Protein AF-A0A3P7EET7-F1 (afdb_monomer_lite)

InterPro domains:
  IPR000582 Acyl-CoA-binding protein, ACBP [PS51228] (1-34)
  IPR035984 Acyl-CoA binding protein superfamily [SSF47027] (4-32)
  IPR052269 Golgi apparatus maintenance and PI4KB interaction protein [PTHR22973] (3-103)

Foldseek 3Di:
DVVVVVVVCPPPDPVRVVVVVVVVCCVVPVCVVVVVVVVVVVVVVVVVVVVVVVVVVVVVVVVVVVVVVVVVVVVVVLVVCCVVCVVVLLVVQCVVDVPDVPSSVVVSD

Radius of gyration: 37.74 Å; chains: 1; bounding box: 68×35×94 Å

Organism: Wuchereria bancrofti (NCBI:txid6293)

pLDDT: mean 84.23, std 9.56, range [63.31, 95.75]

Structure (mmCIF, N/CA/C/O backbone):
data_AF-A0A3P7EET7-F1
#
_entry.id   AF-A0A3P7EET7-F1
#
loop_
_atom_site.group_PDB
_atom_site.id
_atom_site.type_symbol
_atom_site.label_atom_id
_atom_site.label_alt_id
_atom_site.label_comp_id
_atom_site.label_asym_id
_atom_site.label_entity_id
_atom_site.label_seq_id
_atom_site.pdbx_PDB_ins_code
_atom_site.Cartn_x
_atom_site.Cartn_y
_atom_site.Cartn_z
_atom_site.occupancy
_atom_site.B_iso_or_equiv
_atom_site.auth_seq_id
_atom_site.auth_comp_id
_atom_site.auth_asym_id
_atom_site.auth_atom_id
_atom_site.pdbx_PDB_model_num
ATOM 1 N N . MET A 1 1 ? -34.916 4.909 48.928 1.00 63.31 1 MET A N 1
ATOM 2 C CA . MET A 1 1 ? -35.181 3.934 47.843 1.00 63.31 1 MET A CA 1
ATOM 3 C C . MET A 1 1 ? -33.899 3.337 47.270 1.00 63.31 1 MET A C 1
ATOM 5 O O . MET A 1 1 ? -33.801 2.120 47.255 1.00 63.31 1 MET A O 1
ATOM 9 N N . LEU A 1 2 ? -32.893 4.142 46.895 1.00 76.44 2 LEU A N 1
ATOM 10 C CA . LEU A 1 2 ? -31.646 3.644 46.287 1.00 76.44 2 LEU A CA 1
ATOM 11 C C . LEU A 1 2 ? -30.907 2.582 47.132 1.00 76.44 2 LEU A C 1
ATOM 13 O O . LEU A 1 2 ? -30.529 1.542 46.612 1.00 76.44 2 LEU A O 1
ATOM 17 N N . GLN A 1 3 ? -30.775 2.791 48.450 1.00 75.25 3 GLN A N 1
ATOM 18 C CA . GLN A 1 3 ? -30.115 1.820 49.342 1.00 75.25 3 GLN A CA 1
ATOM 19 C C . GLN A 1 3 ? -30.802 0.445 49.387 1.00 75.25 3 GLN A C 1
ATOM 21 O O . GLN A 1 3 ? -30.133 -0.553 49.629 1.00 75.25 3 GLN A O 1
ATOM 26 N N . LYS A 1 4 ? -32.125 0.382 49.174 1.00 82.12 4 LYS A N 1
ATOM 27 C CA . LYS A 1 4 ? -32.857 -0.890 49.113 1.00 82.12 4 LYS A CA 1
ATOM 28 C C . LYS A 1 4 ? -32.556 -1.611 47.798 1.00 82.12 4 LYS A C 1
ATOM 30 O O . LYS A 1 4 ? -32.181 -2.770 47.840 1.00 82.12 4 LYS A O 1
ATOM 35 N N . ALA A 1 5 ? -32.601 -0.893 46.674 1.00 81.12 5 ALA A N 1
ATOM 36 C CA . ALA A 1 5 ? -32.299 -1.453 45.356 1.00 81.12 5 ALA A CA 1
ATOM 37 C C . ALA A 1 5 ? -30.892 -2.075 45.296 1.00 81.12 5 ALA A C 1
ATOM 39 O O . ALA A 1 5 ? -30.737 -3.190 44.816 1.00 81.12 5 ALA A O 1
ATOM 40 N N . TRP A 1 6 ? -29.886 -1.403 45.870 1.00 83.44 6 TRP A N 1
ATOM 41 C CA . TRP A 1 6 ? -28.525 -1.946 45.974 1.00 83.44 6 TRP A CA 1
ATOM 42 C C . TRP A 1 6 ? -28.416 -3.190 46.859 1.00 83.44 6 TRP A C 1
ATOM 44 O O . TRP A 1 6 ? -27.593 -4.053 46.580 1.00 83.44 6 TRP A O 1
ATOM 54 N N . LYS A 1 7 ? -29.232 -3.307 47.912 1.00 82.81 7 LYS A N 1
ATOM 55 C CA . LYS A 1 7 ? -29.289 -4.531 48.725 1.00 82.81 7 LYS A CA 1
ATOM 56 C C . LYS A 1 7 ? -30.002 -5.669 47.994 1.00 82.81 7 LYS A C 1
ATOM 58 O O . LYS A 1 7 ? -29.564 -6.808 48.111 1.00 82.81 7 LYS A O 1
ATOM 63 N N . ASP A 1 8 ? -31.053 -5.361 47.236 1.00 82.62 8 ASP A N 1
ATOM 64 C CA . ASP A 1 8 ? -31.833 -6.341 46.468 1.00 82.62 8 ASP A CA 1
ATOM 65 C C . ASP A 1 8 ? -30.996 -7.003 45.352 1.00 82.62 8 ASP A C 1
ATOM 67 O O . ASP A 1 8 ? -31.256 -8.147 44.989 1.00 82.62 8 ASP A O 1
ATOM 71 N N . LEU A 1 9 ? -29.944 -6.329 44.862 1.00 82.06 9 LEU A N 1
ATOM 72 C CA . LEU A 1 9 ? -28.946 -6.906 43.948 1.00 82.06 9 LEU A CA 1
ATOM 73 C C . LEU A 1 9 ? -28.180 -8.098 44.559 1.00 82.06 9 LEU A C 1
ATOM 75 O O . LEU A 1 9 ? -27.686 -8.944 43.819 1.00 82.06 9 LEU A O 1
ATOM 79 N N . GLY A 1 10 ? -28.103 -8.215 45.889 1.00 84.69 10 GLY A N 1
ATOM 80 C CA . GLY A 1 10 ? -27.525 -9.377 46.569 1.00 84.69 10 GLY A CA 1
ATOM 81 C C . GLY A 1 10 ? -26.116 -9.742 46.081 1.00 84.69 10 GLY A C 1
ATOM 82 O O . GLY A 1 10 ? -25.218 -8.906 46.075 1.00 84.69 10 GLY A O 1
ATOM 83 N N . ASN A 1 11 ? -25.943 -11.004 45.672 1.00 86.31 11 ASN A N 1
ATOM 84 C CA . ASN A 1 11 ? -24.691 -11.559 45.140 1.00 86.31 11 ASN A CA 1
ATOM 85 C C . ASN A 1 11 ? -24.697 -11.655 43.601 1.00 86.31 11 ASN A C 1
ATOM 87 O O . ASN A 1 11 ? -24.055 -12.545 43.040 1.00 86.31 11 ASN A O 1
ATOM 91 N N . LEU A 1 12 ? -25.469 -10.803 42.917 1.00 87.81 12 LEU A N 1
ATOM 92 C CA . LEU A 1 12 ? -25.541 -10.805 41.458 1.00 87.81 12 LEU A CA 1
ATOM 93 C C . LEU A 1 12 ? -24.151 -10.550 40.860 1.00 87.81 12 LEU A C 1
ATOM 95 O O . LEU A 1 12 ? -23.443 -9.630 41.276 1.00 87.81 12 LEU A O 1
ATOM 99 N N . SER A 1 13 ? -23.755 -11.370 39.884 1.00 91.25 13 SER A N 1
ATOM 100 C CA . SER A 1 13 ? -22.471 -11.185 39.213 1.00 91.25 13 SER A CA 1
ATOM 101 C C . SER A 1 13 ? -22.478 -9.901 38.379 1.00 91.25 13 SER A C 1
ATOM 103 O O . SER A 1 13 ? -23.526 -9.443 37.919 1.00 91.25 13 SER A O 1
ATOM 105 N N . THR A 1 14 ? -21.297 -9.336 38.117 1.00 90.88 14 THR A N 1
ATOM 106 C CA . THR A 1 14 ? -21.158 -8.172 37.230 1.00 90.88 14 THR A CA 1
ATOM 107 C C . THR A 1 14 ? -21.789 -8.425 35.855 1.00 90.88 14 THR A C 1
ATOM 109 O O . THR A 1 14 ? -22.470 -7.551 35.325 1.00 90.88 14 THR A O 1
ATOM 112 N N . SER A 1 15 ? -21.608 -9.628 35.296 1.00 93.25 15 SER A N 1
ATOM 113 C CA . SER A 1 15 ? -22.155 -9.998 33.983 1.00 93.25 15 SER A CA 1
ATOM 114 C C . SER A 1 15 ? -23.682 -10.056 33.993 1.00 93.25 15 SER A C 1
ATOM 116 O O . SER A 1 15 ? -24.328 -9.569 33.062 1.00 93.25 15 SER A O 1
ATOM 118 N N . ASP A 1 16 ? -24.271 -10.616 35.051 1.00 92.69 16 ASP A N 1
ATOM 119 C CA . ASP A 1 16 ? -25.727 -10.717 35.168 1.00 92.69 16 ASP A CA 1
ATOM 120 C C . ASP A 1 16 ? -26.348 -9.337 35.397 1.00 92.69 16 ASP A C 1
ATOM 122 O O . ASP A 1 16 ? -27.365 -9.006 34.790 1.00 92.69 16 ASP A O 1
ATOM 126 N N . ALA A 1 17 ? -25.700 -8.493 36.207 1.00 92.62 17 ALA A N 1
ATOM 127 C CA . ALA A 1 17 ? -26.117 -7.112 36.431 1.00 92.62 17 ALA A CA 1
ATOM 128 C C . ALA A 1 17 ? -26.101 -6.293 35.131 1.00 92.62 17 ALA A C 1
ATOM 130 O O . ALA A 1 17 ? -27.066 -5.588 34.834 1.00 92.62 17 ALA A O 1
ATOM 131 N N . MET A 1 18 ? -25.039 -6.420 34.326 1.00 94.19 18 MET A N 1
ATOM 132 C CA . MET A 1 18 ? -24.951 -5.789 33.004 1.00 94.19 18 MET A CA 1
ATOM 133 C C . MET A 1 18 ? -26.049 -6.292 32.064 1.00 94.19 18 MET A C 1
ATOM 135 O O . MET A 1 18 ? -26.710 -5.487 31.412 1.00 94.19 18 MET A O 1
ATOM 139 N N . SER A 1 19 ? -26.291 -7.603 32.029 1.00 93.88 19 SER A N 1
ATOM 140 C CA . SER A 1 19 ? -27.323 -8.203 31.173 1.00 93.88 19 SER A CA 1
ATOM 141 C C . SER A 1 19 ? -28.728 -7.736 31.563 1.00 93.88 19 SER A C 1
ATOM 143 O O . SER A 1 19 ? -29.523 -7.363 30.698 1.00 93.88 19 SER A O 1
ATOM 145 N N . ALA A 1 20 ? -29.027 -7.688 32.865 1.00 92.12 20 ALA A N 1
ATOM 146 C CA . ALA A 1 20 ? -30.293 -7.178 33.384 1.00 92.12 20 ALA A CA 1
ATOM 147 C C . ALA A 1 20 ? -30.484 -5.689 33.059 1.00 92.12 20 ALA A C 1
ATOM 149 O O . ALA A 1 20 ? -31.578 -5.272 32.678 1.00 92.12 20 ALA A O 1
ATOM 150 N N . PHE A 1 21 ? -29.417 -4.893 33.157 1.00 93.25 21 PHE A N 1
ATOM 151 C CA . PHE A 1 21 ? -29.439 -3.483 32.784 1.00 93.25 21 PHE A CA 1
ATOM 152 C C . PHE A 1 21 ? -29.691 -3.278 31.286 1.00 93.25 21 PHE A C 1
ATOM 154 O O . PHE A 1 21 ? -30.547 -2.474 30.930 1.00 93.25 21 PHE A O 1
ATOM 161 N N . ILE A 1 22 ? -29.004 -4.022 30.415 1.00 92.75 22 ILE A N 1
ATOM 162 C CA . ILE A 1 22 ? -29.221 -3.959 28.960 1.00 92.75 22 ILE A CA 1
ATOM 163 C C . ILE A 1 22 ? -30.658 -4.368 28.619 1.00 92.75 22 ILE A C 1
ATOM 165 O O . ILE A 1 22 ? -31.328 -3.668 27.871 1.00 92.75 22 ILE A O 1
ATOM 169 N N . THR A 1 23 ? -31.172 -5.432 29.240 1.00 92.75 23 THR A N 1
ATOM 170 C CA . THR A 1 23 ? -32.569 -5.864 29.053 1.00 92.75 23 THR A CA 1
ATOM 171 C C . THR A 1 23 ? -33.555 -4.768 29.465 1.00 92.75 23 THR A C 1
ATOM 173 O O . THR A 1 23 ? -34.541 -4.520 28.776 1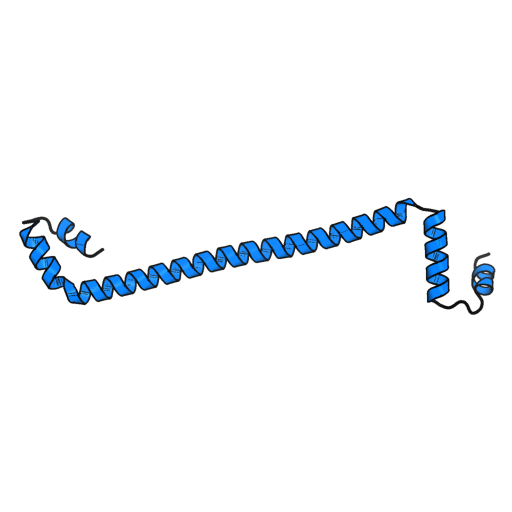.00 92.75 23 THR A O 1
ATOM 176 N N . LEU A 1 24 ? -33.292 -4.080 30.581 1.00 93.75 24 LEU A N 1
ATOM 177 C CA . LEU A 1 24 ? -34.105 -2.945 31.013 1.00 93.75 24 LEU A CA 1
ATOM 178 C C . LEU A 1 24 ? -34.007 -1.771 30.029 1.00 93.75 24 LEU A C 1
ATOM 180 O O . LEU A 1 24 ? -35.027 -1.158 29.718 1.00 93.75 24 LEU A O 1
ATOM 184 N N . LEU A 1 25 ? -32.807 -1.465 29.529 1.00 94.06 25 LEU A N 1
ATOM 185 C CA . LEU A 1 25 ? -32.601 -0.429 28.518 1.00 94.06 25 LEU A CA 1
ATOM 186 C C . LEU A 1 25 ? -33.358 -0.733 27.227 1.00 94.06 25 LEU A C 1
ATOM 188 O O . LEU A 1 25 ? -34.000 0.171 26.706 1.00 94.06 25 LEU A O 1
ATOM 192 N N . ASP A 1 26 ? -33.349 -1.978 26.755 1.00 91.12 26 ASP A N 1
ATOM 193 C CA . ASP A 1 26 ? -34.075 -2.387 25.547 1.00 91.12 26 ASP A CA 1
ATOM 194 C C . ASP A 1 26 ? -35.594 -2.176 25.691 1.00 91.12 26 ASP A C 1
ATOM 196 O O . ASP A 1 26 ? -36.270 -1.838 24.721 1.00 91.12 26 ASP A O 1
ATOM 200 N N . VAL A 1 27 ? -36.139 -2.326 26.904 1.00 92.88 27 VAL A N 1
ATOM 201 C CA . VAL A 1 27 ? -37.563 -2.077 27.191 1.00 92.88 27 VAL A CA 1
ATOM 202 C C . VAL A 1 27 ? -37.870 -0.582 27.304 1.00 92.88 27 VAL A C 1
ATOM 204 O O . VAL A 1 27 ? -38.891 -0.120 26.798 1.00 92.88 27 VAL A O 1
ATOM 207 N N . VAL A 1 28 ? -37.017 0.179 27.995 1.00 94.94 28 VAL A N 1
ATOM 208 C CA . VAL A 1 28 ? -37.258 1.602 28.295 1.00 94.94 28 VAL A CA 1
ATOM 209 C C . VAL A 1 28 ? -36.914 2.504 27.108 1.00 94.94 28 VAL A C 1
ATOM 211 O O . VAL A 1 28 ? -37.567 3.526 26.903 1.00 94.94 28 VAL A O 1
ATOM 214 N N . CYS A 1 29 ? -35.899 2.143 26.327 1.00 92.88 29 CYS A N 1
ATOM 215 C CA . CYS A 1 29 ? -35.412 2.905 25.185 1.00 92.88 29 CYS A CA 1
ATOM 216 C C . CY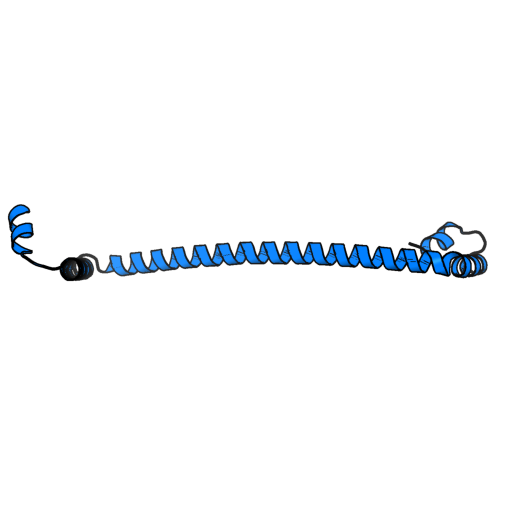S A 1 29 ? -35.023 1.971 24.022 1.00 92.88 29 CYS A C 1
ATOM 218 O O . CYS A 1 29 ? -33.834 1.793 23.743 1.00 92.88 29 CYS A O 1
ATOM 220 N N . PRO A 1 30 ? -36.005 1.409 23.291 1.00 90.00 30 PRO A N 1
ATOM 221 C CA . PRO A 1 30 ? -35.734 0.514 22.162 1.00 90.00 30 PRO A CA 1
ATOM 222 C C . PRO A 1 30 ? -34.831 1.140 21.085 1.00 90.00 30 PRO A C 1
ATOM 224 O O . PRO A 1 30 ? -33.988 0.463 20.503 1.00 90.00 30 PRO A O 1
ATOM 227 N N . SER A 1 31 ? -34.952 2.456 20.864 1.00 91.25 31 SER A N 1
ATOM 228 C CA . SER A 1 31 ? -34.156 3.209 19.884 1.00 91.25 31 SER A CA 1
ATOM 229 C C . SER A 1 31 ? -32.677 3.347 20.255 1.00 91.25 31 SER A C 1
ATOM 231 O O . SER A 1 31 ? -31.863 3.709 19.409 1.00 91.25 31 SER A O 1
ATOM 233 N N . PHE A 1 32 ? -32.303 3.087 21.513 1.00 91.69 32 PHE A N 1
ATOM 234 C CA . PHE A 1 32 ? -30.908 3.177 21.943 1.00 91.69 32 PHE A CA 1
ATOM 235 C C . PHE A 1 32 ? -30.029 2.149 21.231 1.00 91.69 32 PHE A C 1
ATOM 237 O O . PHE A 1 32 ? -28.892 2.448 20.868 1.00 91.69 32 PHE A O 1
ATOM 244 N N . ARG A 1 33 ? -30.564 0.949 20.988 1.00 89.12 33 ARG A N 1
ATOM 245 C CA . ARG A 1 33 ? -29.840 -0.116 20.294 1.00 89.12 33 ARG A CA 1
ATOM 246 C C . ARG A 1 33 ? -29.479 0.288 18.867 1.00 89.12 33 ARG A C 1
ATOM 248 O O . ARG A 1 33 ? -28.342 0.084 18.448 1.00 89.12 33 ARG A O 1
ATOM 255 N N . ASP A 1 34 ? -30.419 0.900 18.156 1.00 90.62 34 ASP A N 1
ATOM 256 C CA . ASP A 1 34 ? -30.192 1.396 16.799 1.00 90.62 34 ASP A CA 1
ATOM 257 C C . ASP A 1 34 ? -29.163 2.528 16.792 1.00 90.62 34 ASP A C 1
ATOM 259 O O . ASP A 1 34 ? -28.219 2.481 16.008 1.00 90.62 34 ASP A O 1
ATOM 263 N N . PHE A 1 35 ? -29.259 3.466 17.741 1.00 92.56 35 PHE A N 1
ATOM 264 C CA . PHE A 1 35 ? -28.281 4.545 17.900 1.00 92.56 35 PHE A CA 1
ATOM 265 C C . PHE A 1 35 ? -26.851 4.023 18.120 1.00 92.56 35 PHE A C 1
ATOM 267 O O . PHE A 1 35 ? -25.910 4.497 17.485 1.00 92.56 35 PHE A O 1
ATOM 274 N N . VAL A 1 36 ? -26.666 3.031 19.000 1.00 91.75 36 VAL A N 1
ATOM 275 C CA . VAL A 1 36 ? -25.341 2.437 19.253 1.00 91.75 36 VAL A CA 1
ATOM 276 C C . VAL A 1 36 ? -24.812 1.724 18.010 1.00 91.75 36 VAL A C 1
ATOM 278 O O . VAL A 1 36 ? -23.633 1.864 17.684 1.00 91.75 36 VAL A O 1
ATOM 281 N N . ASN A 1 37 ? -25.670 0.986 17.301 1.00 91.12 37 ASN A N 1
ATOM 282 C CA . ASN A 1 37 ? -25.285 0.296 16.072 1.00 91.12 37 ASN A CA 1
ATOM 283 C C . ASN A 1 37 ? -24.886 1.282 14.968 1.00 91.12 37 ASN A C 1
ATOM 285 O O . ASN A 1 37 ? -23.849 1.092 14.337 1.00 91.12 37 ASN A O 1
ATOM 289 N N . GLU A 1 38 ? -25.663 2.346 14.763 1.00 92.12 38 GLU A N 1
ATOM 290 C CA . GLU A 1 38 ? -25.366 3.407 13.798 1.00 92.12 38 GLU A CA 1
ATOM 291 C C . GLU A 1 38 ? -24.064 4.134 14.153 1.00 92.12 38 GLU A C 1
ATOM 293 O O . GLU A 1 38 ? -23.227 4.380 13.282 1.00 92.12 38 GLU A O 1
ATOM 298 N N . HIS A 1 39 ? -23.838 4.419 15.438 1.00 91.19 39 HIS A N 1
ATOM 299 C CA . HIS A 1 39 ? -22.600 5.035 15.904 1.00 91.19 39 HIS A CA 1
ATOM 300 C C . HIS A 1 39 ? -21.384 4.126 15.672 1.00 91.19 39 HIS A C 1
ATOM 302 O O . HIS A 1 39 ? -20.342 4.591 15.204 1.00 91.19 39 HIS A O 1
ATOM 308 N N . LEU A 1 40 ? -21.512 2.826 15.958 1.00 91.25 40 LEU A N 1
ATOM 309 C CA . LEU A 1 40 ? -20.449 1.849 15.727 1.00 91.25 40 LEU A CA 1
ATOM 310 C C . LEU A 1 40 ? -20.146 1.696 14.231 1.00 91.25 40 LEU A C 1
ATOM 312 O O . LEU A 1 40 ? -18.979 1.713 13.845 1.00 91.25 40 LEU A O 1
ATOM 316 N N . GLN A 1 41 ? -21.179 1.610 13.390 1.00 90.44 41 GLN A N 1
ATOM 317 C CA . GLN A 1 41 ? -21.026 1.568 11.934 1.00 90.44 41 GLN A CA 1
ATOM 318 C C . GLN A 1 41 ? -20.382 2.847 11.397 1.00 90.44 41 GLN A C 1
ATOM 320 O O . GLN A 1 41 ? -19.457 2.766 10.596 1.00 90.44 41 GLN A O 1
ATOM 325 N N . SER A 1 42 ? -20.795 4.017 11.887 1.00 87.94 42 SER A N 1
ATOM 326 C CA . SER A 1 42 ? -20.200 5.301 11.503 1.00 87.94 42 SER A CA 1
ATOM 327 C C . SER A 1 42 ? -18.712 5.357 11.854 1.00 87.94 42 SER A C 1
ATOM 329 O O . SER A 1 42 ? -17.902 5.746 11.019 1.00 87.94 42 SER A O 1
ATOM 331 N N . GLN A 1 43 ? -18.319 4.894 13.047 1.00 87.62 43 GLN A N 1
ATOM 332 C CA . GLN A 1 43 ? -16.903 4.803 13.418 1.00 87.62 43 GLN A CA 1
ATOM 333 C C . GLN A 1 43 ? -16.117 3.800 12.565 1.00 87.62 43 GLN A C 1
ATOM 335 O O . GLN A 1 43 ? -14.949 4.042 12.263 1.00 87.62 43 GLN A O 1
ATOM 340 N N . MET A 1 44 ? -16.722 2.670 12.194 1.00 86.00 44 MET A N 1
ATOM 341 C CA . MET A 1 44 ? -16.082 1.698 11.304 1.00 86.00 44 MET A CA 1
ATOM 342 C C . MET A 1 44 ? -15.880 2.278 9.902 1.00 86.00 44 MET A C 1
ATOM 344 O O . MET A 1 44 ? -14.782 2.164 9.365 1.00 86.00 44 MET A O 1
ATOM 348 N N . ASN A 1 45 ? -16.892 2.955 9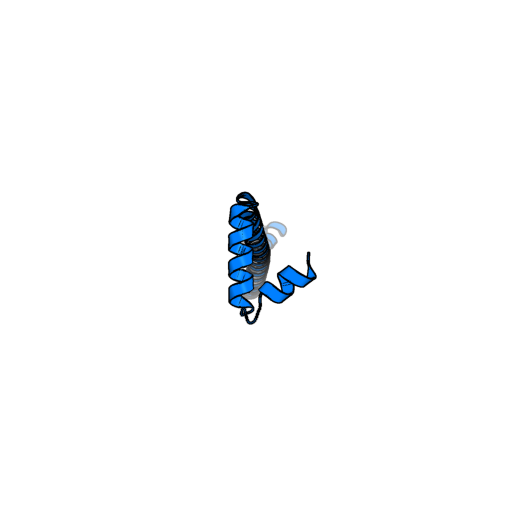.355 1.00 83.06 45 ASN A N 1
ATOM 349 C CA . ASN A 1 45 ? -16.823 3.596 8.044 1.00 83.06 45 ASN A CA 1
ATOM 350 C C . ASN A 1 45 ? -15.746 4.683 8.010 1.00 83.06 45 ASN A C 1
ATOM 352 O O . ASN A 1 45 ? -14.903 4.647 7.122 1.00 83.06 45 ASN A O 1
ATOM 356 N N . LEU A 1 46 ? -15.693 5.561 9.019 1.00 78.50 46 LEU A N 1
ATOM 357 C CA . LEU A 1 46 ? -14.656 6.597 9.133 1.00 78.50 46 LEU A CA 1
ATOM 358 C C . LEU A 1 46 ? -13.245 5.992 9.120 1.00 78.50 46 LEU A C 1
ATOM 360 O O . LEU A 1 46 ? -12.390 6.422 8.353 1.00 78.50 46 LEU A O 1
ATOM 364 N N . LYS A 1 47 ? -13.015 4.925 9.897 1.00 79.31 47 LYS A N 1
ATOM 365 C CA . LYS A 1 47 ? -11.718 4.230 9.909 1.00 79.31 47 LYS A CA 1
ATOM 366 C C . LYS A 1 47 ? -11.387 3.596 8.558 1.00 79.31 47 LYS A C 1
ATOM 368 O O . LYS A 1 47 ? -10.227 3.607 8.153 1.00 79.31 47 LYS A O 1
ATOM 373 N N . SER A 1 48 ? -12.374 3.025 7.868 1.00 75.25 48 SER A N 1
ATOM 374 C CA . SER A 1 48 ? -12.190 2.439 6.536 1.00 75.25 48 SER A CA 1
ATOM 375 C C . SER A 1 48 ? -11.961 3.489 5.446 1.00 75.25 48 SER A C 1
ATOM 377 O O . SER A 1 48 ? -11.236 3.210 4.491 1.00 75.25 48 SER A O 1
ATOM 379 N N . GLU A 1 49 ? -12.553 4.674 5.572 1.00 73.50 49 GLU A N 1
ATOM 380 C CA . GLU A 1 49 ? -12.331 5.813 4.678 1.00 73.50 49 GLU A CA 1
ATOM 381 C C . GLU A 1 49 ? -10.935 6.413 4.881 1.00 73.50 49 GLU A C 1
ATOM 383 O O . GLU A 1 49 ? -10.234 6.637 3.897 1.00 73.50 49 GLU A O 1
ATOM 388 N N . GLU A 1 50 ? -10.481 6.575 6.130 1.00 71.31 50 GLU A N 1
ATOM 389 C CA . GLU A 1 50 ? -9.114 7.025 6.436 1.00 71.31 50 GLU A CA 1
ATOM 390 C C . GLU A 1 50 ? -8.059 6.060 5.873 1.00 71.31 50 GLU A C 1
ATOM 392 O O . GLU A 1 50 ? -7.108 6.494 5.225 1.00 71.31 50 GLU A O 1
ATOM 397 N N . HIS A 1 51 ? -8.256 4.743 6.027 1.00 68.31 51 HIS A N 1
ATOM 398 C CA . HIS A 1 51 ? -7.339 3.749 5.452 1.00 68.31 51 HIS A CA 1
ATOM 399 C C . HIS A 1 51 ? -7.359 3.742 3.918 1.00 68.31 51 HIS A C 1
ATOM 401 O O . HIS A 1 51 ? -6.335 3.464 3.298 1.00 68.31 51 HIS A O 1
ATOM 407 N N . GLN A 1 52 ? -8.500 4.034 3.284 1.00 69.00 52 GLN A N 1
ATOM 408 C CA . GLN A 1 52 ? -8.568 4.148 1.824 1.00 69.00 52 GLN A CA 1
ATOM 409 C C . GLN A 1 52 ? -7.875 5.413 1.319 1.00 69.00 52 GLN A C 1
ATOM 411 O O . GLN A 1 52 ? -7.161 5.340 0.323 1.00 69.00 52 GLN A O 1
ATOM 416 N N . GLN A 1 53 ? -8.039 6.552 1.995 1.00 68.00 53 GLN A N 1
ATOM 417 C CA . GLN A 1 53 ? -7.361 7.790 1.605 1.00 68.00 53 GLN A CA 1
ATOM 418 C C . GLN A 1 53 ? -5.840 7.671 1.730 1.00 68.00 53 GLN A C 1
ATOM 420 O O . GLN A 1 53 ? -5.131 8.058 0.801 1.00 68.00 53 GLN A O 1
ATOM 425 N N . ASP A 1 54 ? -5.344 7.079 2.820 1.00 68.19 54 ASP A N 1
ATOM 426 C CA . ASP A 1 54 ? -3.905 6.874 3.021 1.00 68.19 54 ASP A CA 1
ATOM 427 C C . ASP A 1 54 ? -3.319 5.918 1.966 1.00 68.19 54 ASP A C 1
ATOM 429 O O . ASP A 1 54 ? -2.272 6.183 1.376 1.00 68.19 54 ASP A O 1
ATOM 433 N N . ASN A 1 55 ? -4.054 4.854 1.619 1.00 69.25 55 ASN A N 1
ATOM 434 C CA . ASN A 1 55 ? -3.623 3.912 0.587 1.00 69.25 55 ASN A CA 1
ATOM 435 C C . ASN A 1 55 ? -3.599 4.552 -0.815 1.00 69.25 55 ASN A C 1
ATOM 437 O O . ASN A 1 55 ? -2.615 4.418 -1.534 1.00 69.25 55 ASN A O 1
ATOM 441 N N . VAL A 1 56 ? -4.617 5.342 -1.181 1.00 71.62 56 VAL A N 1
ATOM 442 C CA . VAL A 1 56 ? -4.642 6.051 -2.477 1.00 71.62 56 VAL A CA 1
ATOM 443 C C . VAL A 1 56 ? -3.519 7.089 -2.569 1.00 71.62 56 VAL A C 1
ATOM 445 O O . VAL A 1 56 ? -2.897 7.235 -3.623 1.00 71.62 56 VAL A O 1
ATOM 448 N N . GLN A 1 57 ? -3.226 7.806 -1.481 1.00 70.38 57 GLN A N 1
ATOM 449 C CA . GLN A 1 57 ? -2.135 8.781 -1.460 1.00 70.38 57 GLN A CA 1
ATOM 450 C C . GLN A 1 57 ? -0.758 8.100 -1.514 1.00 70.38 57 GLN A C 1
ATOM 452 O O . GLN A 1 57 ? 0.148 8.604 -2.190 1.00 70.38 57 GLN A O 1
ATOM 457 N N . SER A 1 58 ? -0.606 6.947 -0.858 1.00 74.69 58 SER A N 1
ATOM 458 C CA . SER A 1 58 ? 0.595 6.113 -0.946 1.00 74.69 58 SER A CA 1
ATOM 459 C C . SER A 1 58 ? 0.795 5.564 -2.360 1.00 74.69 58 SER A C 1
ATOM 461 O O . SER A 1 58 ? 1.880 5.722 -2.915 1.00 74.69 58 SER A O 1
ATOM 463 N N . ASP A 1 59 ? -0.248 5.011 -2.985 1.00 75.38 59 ASP A N 1
ATOM 464 C CA . ASP A 1 59 ? -0.195 4.479 -4.353 1.00 75.38 59 ASP A CA 1
ATOM 465 C C . ASP A 1 59 ? 0.140 5.570 -5.377 1.00 75.38 59 ASP A C 1
ATOM 467 O O . ASP A 1 59 ? 0.986 5.372 -6.252 1.00 75.38 59 ASP A O 1
ATOM 471 N N . ALA A 1 60 ? -0.460 6.759 -5.248 1.00 80.12 60 ALA A N 1
ATOM 472 C CA . ALA A 1 60 ? -0.140 7.896 -6.108 1.00 80.12 60 ALA A CA 1
ATOM 473 C C . ALA A 1 60 ? 1.318 8.349 -5.930 1.00 80.12 60 ALA A C 1
ATOM 475 O O . ALA A 1 60 ? 2.018 8.602 -6.912 1.00 80.12 60 ALA A O 1
ATOM 476 N N . SER A 1 61 ? 1.800 8.406 -4.686 1.00 80.50 61 SER A N 1
ATOM 477 C CA . SER A 1 61 ? 3.193 8.758 -4.389 1.00 80.50 61 SER A CA 1
ATOM 478 C C . SER A 1 61 ? 4.161 7.711 -4.940 1.00 80.50 61 SER A C 1
ATOM 480 O O . SER A 1 61 ? 5.201 8.062 -5.497 1.00 80.50 61 SER A O 1
ATOM 482 N N . GLN A 1 62 ? 3.820 6.428 -4.833 1.00 83.56 62 GLN A N 1
ATOM 483 C CA . GLN A 1 62 ? 4.627 5.336 -5.360 1.00 83.56 62 GLN A CA 1
ATOM 484 C C . GLN A 1 62 ? 4.678 5.365 -6.893 1.00 83.56 62 GLN A C 1
ATOM 486 O O . GLN A 1 62 ? 5.766 5.281 -7.458 1.00 83.56 62 GLN A O 1
ATOM 491 N N . ALA A 1 63 ? 3.546 5.596 -7.563 1.00 85.50 63 ALA A N 1
ATOM 492 C CA . ALA A 1 63 ? 3.489 5.720 -9.018 1.00 85.50 63 ALA A CA 1
ATOM 493 C C . ALA A 1 63 ? 4.348 6.884 -9.549 1.00 85.50 63 ALA A C 1
ATOM 495 O O . ALA A 1 63 ? 5.021 6.737 -10.570 1.00 85.50 63 ALA A O 1
ATOM 496 N N . VAL A 1 64 ? 4.368 8.024 -8.848 1.00 87.38 64 VAL A N 1
ATOM 497 C CA . VAL A 1 64 ? 5.235 9.165 -9.197 1.00 87.38 64 VAL A CA 1
ATOM 498 C C . VAL A 1 64 ? 6.715 8.808 -9.028 1.00 87.38 64 VAL A C 1
ATOM 500 O O . VAL A 1 64 ? 7.510 9.080 -9.926 1.00 87.38 64 VAL A O 1
ATOM 503 N N . ASN A 1 65 ? 7.084 8.151 -7.923 1.00 88.31 65 ASN A N 1
ATOM 504 C CA . ASN A 1 65 ? 8.464 7.709 -7.687 1.00 88.31 65 ASN A CA 1
ATOM 505 C C . ASN A 1 65 ? 8.938 6.695 -8.739 1.00 88.31 65 ASN A C 1
ATOM 507 O O . ASN A 1 65 ? 10.083 6.754 -9.190 1.00 88.31 65 ASN A O 1
ATOM 511 N N . ASP A 1 66 ? 8.072 5.763 -9.139 1.00 89.81 66 ASP A N 1
ATOM 512 C CA . ASP A 1 66 ? 8.398 4.780 -10.170 1.00 89.81 66 ASP A CA 1
ATOM 513 C C . ASP A 1 66 ? 8.590 5.457 -11.531 1.00 89.81 66 ASP A C 1
ATOM 515 O O . ASP A 1 66 ? 9.579 5.178 -12.212 1.00 89.81 66 ASP A O 1
ATOM 519 N N . LEU A 1 67 ? 7.719 6.404 -11.902 1.00 91.50 67 LEU A N 1
ATOM 520 C CA . LEU A 1 67 ? 7.866 7.185 -13.133 1.00 91.50 67 LEU A CA 1
ATOM 521 C C . LEU A 1 67 ? 9.197 7.952 -13.168 1.00 91.50 67 LEU A C 1
ATOM 523 O O . LEU A 1 67 ? 9.918 7.869 -14.162 1.00 91.50 67 LEU A O 1
ATOM 527 N N . GLU A 1 68 ? 9.561 8.630 -12.078 1.00 92.69 68 GLU A N 1
ATOM 528 C CA . GLU A 1 68 ? 10.827 9.368 -11.973 1.00 92.69 68 GLU A CA 1
ATOM 529 C C . GLU A 1 68 ? 12.045 8.437 -12.124 1.00 92.69 68 GLU A C 1
ATOM 531 O O . GLU A 1 68 ? 13.000 8.749 -12.841 1.00 92.69 68 GLU A O 1
ATOM 536 N N . ARG A 1 69 ? 11.991 7.236 -11.530 1.00 93.75 69 ARG A N 1
ATOM 537 C CA . ARG A 1 69 ? 13.036 6.210 -11.694 1.00 93.75 69 ARG A CA 1
ATOM 538 C C . ARG A 1 69 ? 13.149 5.717 -13.133 1.00 93.75 69 ARG A C 1
ATOM 540 O O . ARG A 1 69 ? 14.267 5.571 -13.633 1.00 93.75 69 ARG A O 1
ATOM 547 N N . PHE A 1 70 ? 12.024 5.468 -13.802 1.00 93.75 70 PHE A N 1
ATOM 548 C CA . PHE A 1 70 ? 12.018 5.061 -15.208 1.00 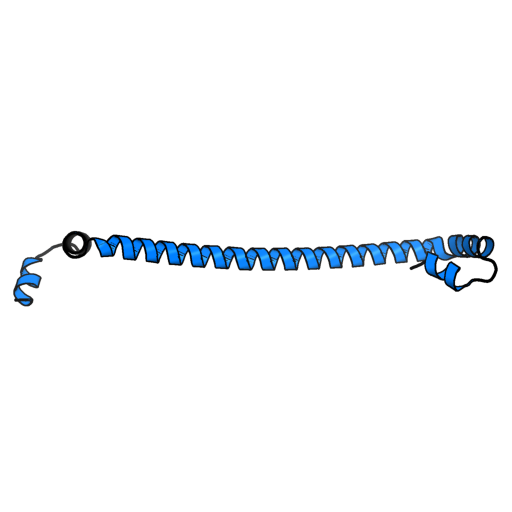93.75 70 PHE A CA 1
ATOM 549 C C . PHE A 1 70 ? 12.586 6.155 -16.116 1.00 93.75 70 PHE A C 1
ATOM 551 O O . PHE A 1 70 ? 13.375 5.854 -17.015 1.00 93.75 70 PHE A O 1
ATOM 558 N N . GLU A 1 71 ? 12.239 7.421 -15.880 1.00 94.00 71 GLU A N 1
ATOM 559 C CA . GLU A 1 71 ? 12.776 8.542 -16.651 1.00 94.00 71 GLU A CA 1
ATOM 560 C C . GLU A 1 71 ? 14.285 8.707 -16.455 1.00 94.00 71 GLU A C 1
ATOM 562 O O . GLU A 1 71 ? 15.009 8.846 -17.447 1.00 94.00 71 GLU A O 1
ATOM 567 N N . ALA A 1 72 ? 14.773 8.603 -15.216 1.00 95.25 72 ALA A N 1
ATOM 568 C CA . ALA A 1 72 ? 16.201 8.640 -14.909 1.00 95.25 72 ALA A CA 1
ATOM 569 C C . ALA A 1 72 ? 16.959 7.487 -15.589 1.00 95.25 72 ALA A C 1
ATOM 571 O O . ALA A 1 72 ? 18.011 7.692 -16.201 1.00 95.25 72 ALA A O 1
ATOM 572 N N . GLN A 1 73 ? 16.397 6.274 -15.558 1.00 95.75 73 GLN A N 1
ATOM 573 C CA . GLN A 1 73 ? 16.983 5.121 -16.239 1.00 95.75 73 GLN A CA 1
ATOM 574 C C . GLN A 1 73 ? 17.020 5.321 -17.760 1.00 95.75 73 GLN A C 1
ATOM 576 O O . GLN A 1 73 ? 18.033 5.030 -18.400 1.00 95.75 73 GLN A O 1
ATOM 581 N N . ARG A 1 74 ? 15.940 5.846 -18.351 1.00 95.69 74 ARG A N 1
ATOM 582 C CA . ARG A 1 74 ? 15.875 6.156 -19.785 1.00 95.69 74 ARG A CA 1
ATOM 583 C C . ARG A 1 74 ? 16.944 7.174 -20.181 1.00 95.69 74 ARG A C 1
ATOM 585 O O . ARG A 1 74 ? 17.632 6.953 -21.175 1.00 95.69 74 ARG A O 1
ATOM 592 N N . GLN A 1 75 ? 17.111 8.246 -19.404 1.00 94.00 75 GLN A N 1
ATOM 593 C CA . GLN A 1 75 ? 18.150 9.256 -19.638 1.00 94.00 75 GLN A CA 1
ATOM 594 C C . GLN A 1 75 ? 19.550 8.638 -19.581 1.00 94.00 75 GLN A C 1
ATOM 596 O O . GLN A 1 75 ? 20.346 8.836 -20.496 1.00 94.00 75 GLN A O 1
ATOM 601 N N . GLN A 1 76 ? 19.829 7.804 -18.576 1.00 95.25 76 GLN A N 1
ATOM 602 C CA . GLN A 1 76 ? 21.121 7.131 -18.449 1.00 95.25 76 GLN A CA 1
ATOM 603 C C . GLN A 1 76 ? 21.429 6.221 -19.652 1.00 95.25 76 GLN A C 1
ATOM 605 O O . GLN A 1 76 ? 22.559 6.204 -20.148 1.00 95.25 76 GLN A O 1
ATOM 610 N N . ILE A 1 77 ? 20.432 5.475 -20.141 1.00 94.44 77 ILE A N 1
ATOM 611 C CA . ILE A 1 77 ? 20.574 4.630 -21.335 1.00 94.44 77 ILE A CA 1
ATOM 612 C C . ILE A 1 77 ? 20.822 5.495 -22.574 1.00 94.44 77 ILE A C 1
ATOM 614 O O . ILE A 1 77 ? 21.742 5.203 -23.340 1.00 94.44 77 ILE A O 1
ATOM 618 N N . GLN A 1 78 ? 20.048 6.568 -22.754 1.00 92.31 78 GLN A N 1
ATOM 619 C CA . GLN A 1 78 ? 20.198 7.486 -23.881 1.00 92.31 78 GLN A CA 1
ATOM 620 C C . GLN A 1 78 ? 21.597 8.108 -23.904 1.00 92.31 78 GLN A C 1
ATOM 622 O O . GLN A 1 78 ? 22.259 8.103 -24.939 1.00 92.31 78 GLN A O 1
ATOM 627 N N . GLU A 1 79 ? 22.095 8.583 -22.763 1.00 92.94 79 GLU A N 1
ATOM 628 C CA . GLU A 1 79 ? 23.439 9.147 -22.655 1.00 92.94 79 GLU A CA 1
ATOM 629 C C . GLU A 1 79 ? 24.530 8.122 -22.978 1.00 92.94 79 GLU A C 1
ATOM 631 O O . GLU A 1 79 ? 25.491 8.445 -23.682 1.00 92.94 79 GLU A O 1
ATOM 636 N N . ALA A 1 80 ? 24.398 6.886 -22.492 1.00 94.56 80 ALA A N 1
ATOM 637 C CA . ALA A 1 80 ? 25.354 5.820 -22.775 1.00 94.56 80 ALA A CA 1
ATOM 638 C C . ALA A 1 80 ? 25.385 5.472 -24.273 1.00 94.56 80 ALA A C 1
ATOM 640 O O . ALA A 1 80 ? 26.465 5.391 -24.870 1.00 94.56 80 ALA A O 1
ATOM 641 N N . LEU A 1 81 ? 24.209 5.339 -24.894 1.00 93.38 81 LEU A N 1
ATOM 642 C CA . LEU A 1 81 ? 24.076 5.096 -26.330 1.00 93.38 81 LEU A CA 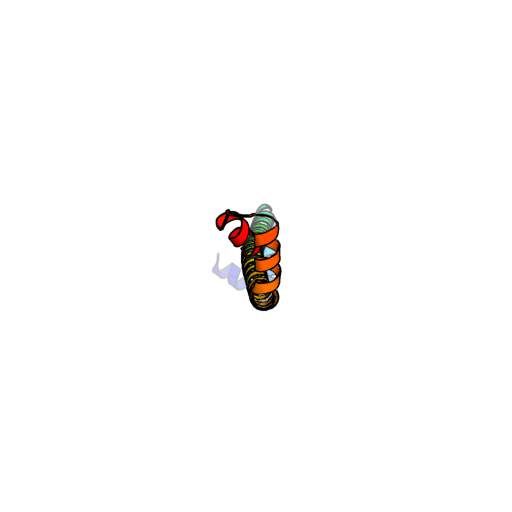1
ATOM 643 C C . LEU A 1 81 ? 24.638 6.260 -27.145 1.00 93.38 81 LEU A C 1
ATOM 645 O O . LEU A 1 81 ? 25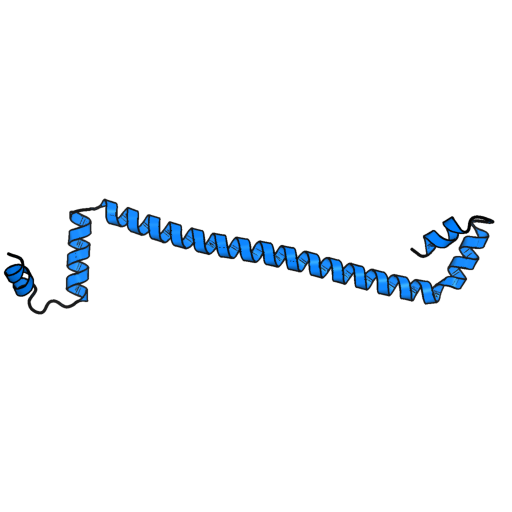.430 6.035 -28.064 1.00 93.38 81 LEU A O 1
ATOM 649 N N . ASN A 1 82 ? 24.305 7.497 -26.774 1.00 90.94 82 ASN A N 1
ATOM 650 C CA . ASN A 1 82 ? 24.821 8.700 -27.413 1.00 90.94 82 ASN A CA 1
ATOM 651 C C . ASN A 1 82 ? 26.348 8.743 -27.336 1.00 90.94 82 ASN A C 1
ATOM 653 O O . ASN A 1 82 ? 26.988 8.962 -28.355 1.00 90.94 82 ASN A O 1
ATOM 657 N N . ARG A 1 83 ? 26.966 8.459 -26.182 1.00 91.81 83 ARG A N 1
ATOM 658 C CA . ARG A 1 83 ? 28.437 8.429 -26.052 1.00 91.81 83 ARG A CA 1
ATOM 659 C C . ARG A 1 83 ? 29.090 7.419 -26.992 1.00 91.81 83 ARG A C 1
ATOM 661 O O . ARG A 1 83 ? 30.134 7.714 -27.568 1.00 91.81 83 ARG A O 1
ATOM 668 N N . GLN A 1 84 ? 28.485 6.245 -27.155 1.00 92.12 84 GLN A N 1
ATOM 669 C CA . GLN A 1 84 ? 29.026 5.193 -28.016 1.00 92.12 84 GLN A CA 1
ATOM 670 C C . GLN A 1 84 ? 28.870 5.519 -29.507 1.00 92.12 84 GLN A C 1
ATOM 672 O O . GLN A 1 84 ? 29.739 5.201 -30.319 1.00 92.12 84 GLN A O 1
ATOM 677 N N . THR A 1 85 ? 27.756 6.144 -29.875 1.00 89.69 85 THR A N 1
ATOM 678 C CA . THR A 1 85 ? 27.336 6.299 -31.274 1.00 89.69 85 THR A CA 1
ATOM 679 C C . THR A 1 85 ? 27.466 7.730 -31.801 1.00 89.69 85 THR A C 1
ATOM 681 O O . THR A 1 85 ? 27.267 7.955 -32.995 1.00 89.69 85 THR A O 1
ATOM 684 N N . TYR A 1 86 ? 27.884 8.681 -30.954 1.00 87.38 86 TYR A N 1
ATOM 685 C CA . TYR A 1 86 ? 27.961 10.114 -31.254 1.00 87.38 86 TYR A CA 1
ATOM 686 C C . TYR A 1 86 ? 28.609 10.398 -32.605 1.00 87.38 86 TYR A C 1
ATOM 688 O O . TYR A 1 86 ? 28.032 11.071 -33.453 1.00 87.38 86 TYR A O 1
ATOM 696 N N . HIS A 1 87 ? 29.805 9.855 -32.837 1.00 88.62 87 HIS A N 1
ATOM 697 C CA . HIS A 1 87 ? 30.554 10.120 -34.063 1.00 88.62 87 HIS A CA 1
ATOM 698 C C . HIS A 1 87 ? 29.883 9.534 -35.310 1.00 88.62 87 HIS A C 1
ATOM 700 O O . HIS A 1 87 ? 29.920 10.170 -36.363 1.00 88.62 87 HIS A O 1
ATOM 706 N N . GLN A 1 88 ? 29.249 8.363 -35.190 1.00 88.31 88 GLN A N 1
ATOM 707 C CA . GLN A 1 88 ? 28.558 7.701 -36.300 1.00 88.31 88 GLN A CA 1
ATOM 708 C C . GLN A 1 88 ? 27.325 8.508 -36.713 1.00 88.31 88 GLN A C 1
ATOM 710 O O . GLN A 1 88 ? 27.184 8.876 -37.879 1.00 88.31 88 GLN A O 1
ATOM 715 N N . PHE A 1 89 ? 26.480 8.860 -35.741 1.00 86.50 89 PHE A N 1
ATOM 716 C CA . PHE A 1 89 ? 25.284 9.657 -35.996 1.00 86.50 89 PHE A CA 1
ATOM 717 C C . PHE A 1 89 ? 25.618 11.087 -36.409 1.00 86.50 89 PHE A C 1
ATOM 719 O O . PHE A 1 89 ? 24.967 11.619 -37.300 1.00 86.50 89 PHE A O 1
ATOM 726 N N . ARG A 1 90 ? 26.671 11.700 -35.853 1.00 84.50 90 ARG A N 1
ATOM 727 C CA . ARG A 1 90 ? 27.113 13.041 -36.257 1.00 84.50 90 ARG A CA 1
ATOM 728 C C . ARG A 1 90 ? 27.550 13.058 -37.719 1.00 84.50 90 ARG A C 1
ATOM 730 O O . ARG A 1 90 ? 27.143 13.953 -38.451 1.00 84.50 90 ARG A O 1
ATOM 737 N N . ALA A 1 91 ? 28.356 12.083 -38.145 1.00 85.25 91 ALA A N 1
ATOM 738 C CA . ALA A 1 91 ? 28.789 11.978 -39.536 1.00 85.25 91 ALA A CA 1
ATOM 739 C C . ALA A 1 91 ? 27.596 11.756 -40.482 1.00 85.25 91 ALA A C 1
ATOM 741 O O . ALA A 1 91 ? 27.513 12.400 -41.526 1.00 85.25 91 ALA A O 1
ATOM 742 N N . TYR A 1 92 ? 26.646 10.903 -40.088 1.00 85.00 92 TYR A N 1
ATOM 743 C CA . TYR A 1 92 ? 25.414 10.666 -40.843 1.00 85.00 92 TYR A CA 1
ATOM 744 C C . TYR A 1 92 ? 24.542 11.929 -40.949 1.00 85.00 92 TYR A C 1
ATOM 746 O O . TYR A 1 92 ? 24.134 12.318 -42.041 1.00 85.00 92 TYR A O 1
ATOM 754 N N . ALA A 1 93 ? 24.313 12.621 -39.833 1.00 82.31 93 ALA A N 1
ATOM 755 C CA . ALA A 1 93 ? 23.503 13.833 -39.786 1.00 82.31 93 ALA A CA 1
ATOM 756 C C . ALA A 1 93 ? 24.132 14.977 -40.596 1.00 82.31 93 ALA A C 1
ATOM 758 O O . ALA A 1 93 ? 23.421 15.695 -41.287 1.00 82.31 93 ALA A O 1
ATOM 759 N N . GLN A 1 94 ? 25.462 15.111 -40.595 1.00 82.44 94 GLN A N 1
ATOM 760 C CA . GLN A 1 94 ? 26.164 16.092 -41.433 1.00 82.44 94 GLN A CA 1
ATOM 761 C C . GLN A 1 94 ? 25.985 15.841 -42.936 1.00 82.44 94 GLN A C 1
ATOM 763 O O . GLN A 1 94 ? 25.977 16.796 -43.710 1.00 82.44 94 GLN A O 1
ATOM 768 N N . GLN A 1 95 ? 25.841 14.581 -43.356 1.00 81.75 95 GLN A N 1
ATOM 769 C CA . GLN A 1 95 ? 25.561 14.240 -44.753 1.00 81.75 95 GLN A CA 1
ATOM 770 C C . GLN A 1 95 ? 24.109 14.543 -45.140 1.00 81.75 95 GLN A C 1
ATOM 772 O O . GLN A 1 95 ? 23.861 14.965 -46.266 1.00 81.75 95 GLN A O 1
ATOM 777 N N . GLN A 1 96 ? 23.161 14.337 -44.221 1.00 76.06 96 GLN A N 1
ATOM 778 C CA . GLN A 1 96 ? 21.735 14.598 -44.455 1.00 76.06 96 GLN A CA 1
ATOM 779 C C . GLN A 1 96 ? 21.381 16.094 -44.354 1.00 76.06 96 GLN A C 1
ATOM 781 O O . GLN A 1 96 ? 20.555 16.582 -45.121 1.00 76.06 96 GLN A O 1
ATOM 786 N N . PHE A 1 97 ? 22.027 16.833 -43.445 1.00 66.75 97 PHE A N 1
ATOM 787 C CA . PHE A 1 97 ? 21.721 18.228 -43.106 1.00 66.75 97 PHE A CA 1
ATOM 788 C C . PHE A 1 97 ? 22.958 19.122 -43.248 1.00 66.75 97 PHE A C 1
ATOM 790 O O . PHE A 1 97 ? 23.534 19.609 -42.270 1.00 66.75 97 PHE A O 1
ATOM 797 N N . VAL A 1 98 ? 23.391 19.345 -44.489 1.00 70.75 98 VAL A N 1
ATOM 798 C CA . VAL A 1 98 ? 24.529 20.225 -44.783 1.00 70.75 98 VAL A CA 1
ATOM 799 C C . VAL A 1 98 ? 24.202 21.658 -44.340 1.00 70.75 98 VAL A C 1
ATOM 801 O O . VAL A 1 98 ? 23.410 22.346 -44.975 1.00 70.75 98 VAL A O 1
ATOM 804 N N . GLY A 1 99 ? 24.833 22.114 -43.256 1.00 66.12 99 GLY A N 1
ATOM 805 C CA . GLY A 1 99 ? 24.761 23.502 -42.787 1.00 66.12 99 GLY A CA 1
ATOM 806 C C . GLY A 1 99 ? 23.760 23.799 -41.666 1.00 66.12 99 GLY A C 1
ATOM 807 O O . GLY A 1 99 ? 23.701 24.954 -41.252 1.00 66.12 99 GLY A O 1
ATOM 808 N N . ASP A 1 100 ? 23.036 22.808 -41.128 1.00 66.75 100 ASP A N 1
ATOM 809 C CA . ASP A 1 100 ? 22.130 23.020 -39.984 1.00 66.75 100 ASP A CA 1
ATOM 810 C C . ASP A 1 100 ? 22.606 22.285 -38.712 1.00 66.75 100 ASP A C 1
ATOM 812 O O . ASP A 1 100 ? 22.272 21.118 -38.484 1.00 66.75 100 ASP A O 1
ATOM 816 N N . PRO A 1 101 ? 23.400 22.947 -37.850 1.00 68.62 101 PRO A N 1
ATOM 817 C CA . PRO A 1 101 ? 23.894 22.348 -36.613 1.00 68.62 101 PRO A CA 1
ATOM 818 C C . PRO A 1 101 ? 22.794 22.099 -35.566 1.00 68.62 101 PRO A C 1
ATOM 820 O O . PRO A 1 101 ? 23.003 21.269 -34.682 1.00 68.62 101 PRO A O 1
ATOM 823 N N . ILE A 1 102 ? 21.639 22.773 -35.652 1.00 70.62 102 ILE A N 1
ATOM 824 C CA . ILE A 1 102 ? 20.525 22.595 -34.706 1.00 70.62 102 ILE A CA 1
ATOM 825 C C . ILE A 1 102 ? 19.816 21.272 -35.002 1.00 70.62 102 ILE A C 1
ATOM 827 O O . ILE A 1 102 ? 19.558 20.492 -34.085 1.00 70.62 102 ILE A O 1
ATOM 831 N N . GLN A 1 103 ? 19.588 20.967 -36.284 1.00 66.81 103 GLN A N 1
ATOM 832 C CA . GLN A 1 103 ? 19.033 19.673 -36.701 1.00 66.81 103 GLN A CA 1
ATOM 833 C C . GLN A 1 103 ? 19.948 18.511 -36.304 1.00 66.81 103 GLN A C 1
ATOM 835 O O . GLN A 1 103 ? 19.468 17.478 -35.845 1.00 66.81 103 GLN A O 1
ATOM 840 N N . VAL A 1 104 ? 21.271 18.693 -36.393 1.00 65.44 104 VAL A N 1
ATOM 841 C CA . VAL A 1 104 ? 22.244 17.687 -35.933 1.00 65.44 104 VAL A CA 1
ATOM 842 C C . VAL A 1 104 ? 22.174 17.479 -34.415 1.00 65.44 104 VAL A C 1
ATOM 844 O O . VAL A 1 104 ? 22.369 16.357 -33.957 1.00 65.44 104 VAL A O 1
ATOM 847 N N . TRP A 1 105 ? 21.894 18.520 -33.623 1.00 69.06 105 TRP A N 1
ATOM 848 C CA . TRP A 1 105 ? 21.819 18.408 -32.161 1.00 69.06 105 TRP A CA 1
ATOM 849 C C . TRP A 1 105 ? 20.558 17.672 -31.686 1.00 69.06 105 TRP A C 1
ATOM 851 O O . TRP A 1 105 ? 20.658 16.839 -30.791 1.00 69.06 105 TRP A O 1
ATOM 861 N N . ASN A 1 106 ? 19.415 17.876 -32.351 1.00 74.31 106 ASN A N 1
ATOM 862 C CA . ASN A 1 106 ? 18.146 17.200 -32.034 1.00 74.31 106 ASN A CA 1
ATOM 863 C C . ASN A 1 106 ? 18.194 15.667 -32.144 1.00 74.31 106 ASN A C 1
ATOM 865 O O . ASN A 1 106 ? 17.352 14.996 -31.564 1.00 74.31 106 ASN A O 1
ATOM 869 N N . TYR A 1 107 ? 19.168 15.096 -32.857 1.00 66.25 107 TYR A N 1
ATOM 870 C CA . TYR A 1 107 ? 19.360 13.641 -32.897 1.00 66.25 107 TYR A CA 1
ATOM 871 C C . TYR A 1 107 ? 19.877 13.049 -31.578 1.00 66.25 107 TYR A C 1
ATOM 873 O O . TYR A 1 107 ? 19.867 11.830 -31.419 1.00 66.25 107 TYR A O 1
ATOM 881 N N . PHE A 1 108 ? 20.366 13.886 -30.661 1.00 68.81 108 PHE A N 1
ATOM 882 C CA . PHE A 1 108 ? 21.032 13.453 -29.432 1.00 68.81 108 PHE A CA 1
ATOM 883 C C . PHE A 1 108 ? 20.314 13.893 -28.148 1.00 68.81 108 PHE A C 1
ATOM 885 O O . PHE A 1 108 ? 20.840 13.627 -27.066 1.00 68.81 108 PHE A O 1
ATOM 892 N N . ILE A 1 109 ? 19.154 14.545 -28.256 1.00 66.50 109 ILE A N 1
ATOM 893 C CA . ILE A 1 109 ? 18.280 14.930 -27.132 1.00 66.50 109 ILE A CA 1
ATOM 894 C C . ILE A 1 109 ? 17.119 13.941 -27.059 1.00 66.50 109 ILE A C 1
ATOM 896 O O . ILE A 1 109 ? 16.766 13.541 -25.930 1.00 66.50 109 ILE A O 1
#

Sequence (109 aa):
MLQKAWKDLGNLSTSDAMSAFITLLDVVCPSFRDFVNEHLQSQMNLKSEEHQQDNVQSDASQAVNDLERFEAQRQQIQEALNRQTYHQFRAYAQQQFVGDPIQVWNYFI

Secondary structure (DSSP, 8-state):
-HHHHHHHTTT--HHHHHHHHHHHHHHH-THHHHHHHHHHHHHHHHHHHHHHHHHHHHHHHHHHHHHHHHHHHHHHHHHHHHHHHHHHHHHHHHHHSTT-HHHHHHTT-